Protein AF-A0A2G2MZG2-F1 (afdb_monomer)

pLDDT: mean 78.85, std 20.63, range [36.5, 98.31]

Secondary structure (DSSP, 8-state):
--HHHHHHHHHHHTT--HHHHHHHHHHH-GGGTT--HHHHHHHHTTSS---HHHHHHHHHHHHHHHSS-TTTTTSS-STTHHHHS-HHHHHHHHHHHSS--

Nearest PDB structures (foldseek):
  2awi-assembly1_F  TM=5.267E-01  e=5.555E-01  Enterococcus faecalis

Mean predicted aligned error: 10.85 Å

Foldseek 3Di:
DDLLCLLVVLCVVVVHDLQRVLVVLVVQDVVSPVPDSVNNVCCNVVVDHDPPVSSVSSQVVSCVVVVDSPPVVVVPPVVCPPVVQDPVNVCVNVVVVPPPD

Sequence (101 aa):
MKFNDYMKLCREVLNLTQESLVAELFACNDLFNGLDTNTYSRWERGTTKPPLSKQVEILAYFFEKLNTFFPFLEMHNIEGIEEKLSPAGMKKLLGNIRNWS

Structure (mmCIF, N/CA/C/O backbone):
data_AF-A0A2G2MZG2-F1
#
_entry.id   AF-A0A2G2MZG2-F1
#
loop_
_atom_site.group_PDB
_atom_site.id
_atom_site.type_symbol
_atom_site.label_atom_id
_atom_site.label_alt_id
_atom_site.label_comp_id
_atom_site.label_asym_id
_atom_site.label_entity_id
_atom_site.label_seq_id
_atom_site.pdbx_PDB_ins_code
_atom_site.Cartn_x
_atom_site.Cartn_y
_atom_site.Cartn_z
_atom_site.occupancy
_atom_site.B_iso_or_equiv
_atom_site.auth_seq_id
_atom_site.auth_comp_id
_atom_site.auth_asym_id
_atom_site.auth_atom_id
_atom_site.pdbx_PDB_model_num
ATOM 1 N N . MET A 1 1 ? 4.574 12.129 -8.876 1.00 66.00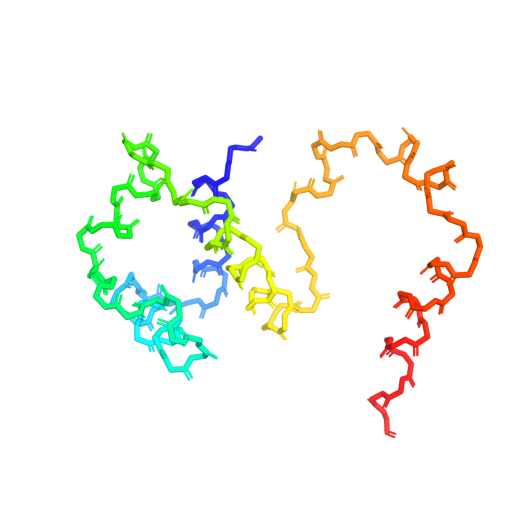 1 MET A N 1
ATOM 2 C CA . MET A 1 1 ? 4.639 11.254 -7.690 1.00 66.00 1 MET A CA 1
ATOM 3 C C . MET A 1 1 ? 4.842 9.783 -8.068 1.00 66.00 1 MET A C 1
ATOM 5 O O . MET A 1 1 ? 4.043 9.215 -8.792 1.00 66.00 1 MET A O 1
ATOM 9 N N . LYS A 1 2 ? 5.910 9.120 -7.621 1.00 83.50 2 LYS A N 1
ATOM 10 C CA . LYS A 1 2 ? 6.100 7.689 -7.933 1.00 83.50 2 LYS A CA 1
ATOM 11 C C . LYS A 1 2 ? 5.249 6.808 -6.999 1.00 83.50 2 LYS A C 1
ATOM 13 O O . LYS A 1 2 ? 4.831 7.256 -5.937 1.00 83.50 2 LYS A O 1
ATOM 18 N N . PHE A 1 3 ? 5.015 5.539 -7.359 1.00 86.75 3 PHE A N 1
ATOM 19 C CA . PHE A 1 3 ? 4.212 4.606 -6.539 1.00 86.75 3 PHE A CA 1
ATOM 20 C C . PHE A 1 3 ? 4.752 4.443 -5.106 1.00 86.75 3 PHE A C 1
ATOM 22 O O . PHE A 1 3 ? 3.983 4.300 -4.164 1.00 86.75 3 PHE A O 1
ATOM 29 N N . ASN A 1 4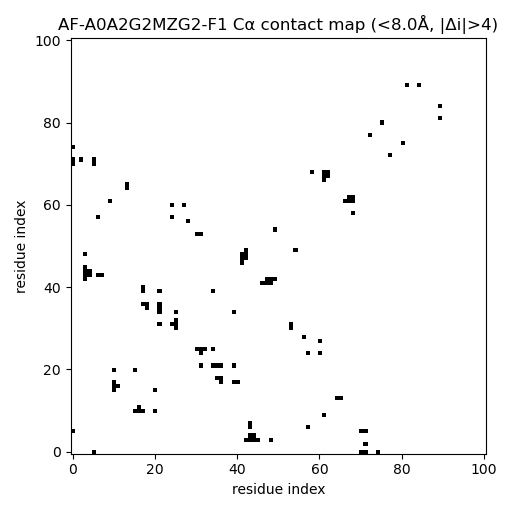 ? 6.073 4.510 -4.927 1.00 91.94 4 ASN A N 1
ATOM 30 C CA . ASN A 1 4 ? 6.698 4.454 -3.608 1.00 91.94 4 ASN A CA 1
ATOM 31 C C . ASN A 1 4 ? 6.328 5.660 -2.724 1.00 91.94 4 ASN A C 1
ATOM 33 O O . ASN A 1 4 ? 6.105 5.494 -1.528 1.00 91.94 4 ASN A O 1
ATOM 37 N N . ASP A 1 5 ? 6.223 6.851 -3.321 1.00 87.69 5 ASP A N 1
ATOM 38 C CA . ASP A 1 5 ? 5.829 8.071 -2.615 1.00 87.69 5 ASP A CA 1
ATOM 39 C C . ASP A 1 5 ? 4.346 7.991 -2.217 1.00 87.69 5 ASP A C 1
ATOM 41 O O . ASP A 1 5 ? 3.991 8.374 -1.108 1.00 87.69 5 ASP A O 1
ATOM 45 N N . TYR A 1 6 ? 3.502 7.427 -3.094 1.00 88.88 6 TYR A N 1
ATOM 46 C CA . TYR A 1 6 ? 2.088 7.156 -2.812 1.00 88.88 6 TYR A CA 1
ATOM 47 C C . TYR A 1 6 ? 1.915 6.245 -1.594 1.00 88.88 6 TYR A C 1
ATOM 49 O O . TYR A 1 6 ? 1.210 6.605 -0.658 1.00 88.88 6 TYR A O 1
ATOM 57 N N . MET A 1 7 ? 2.599 5.096 -1.578 1.00 92.69 7 MET A N 1
ATOM 58 C CA . MET A 1 7 ? 2.522 4.154 -0.458 1.00 92.69 7 MET A CA 1
ATOM 59 C C . MET A 1 7 ? 2.898 4.820 0.866 1.00 92.69 7 MET A C 1
ATOM 61 O O . MET A 1 7 ? 2.183 4.681 1.856 1.00 92.69 7 MET A O 1
ATOM 65 N N . LYS A 1 8 ? 3.999 5.582 0.856 1.00 93.44 8 LYS A N 1
ATOM 66 C CA . LYS A 1 8 ? 4.483 6.302 2.031 1.00 93.44 8 LYS A CA 1
ATOM 67 C C . LYS A 1 8 ? 3.471 7.340 2.511 1.00 93.44 8 LYS A C 1
ATOM 69 O O . LYS A 1 8 ? 3.164 7.374 3.699 1.00 93.44 8 LYS A O 1
ATOM 74 N N . LEU A 1 9 ? 2.935 8.143 1.594 1.00 91.25 9 LEU A N 1
ATOM 75 C CA . LEU A 1 9 ? 1.956 9.179 1.908 1.00 91.25 9 LEU A CA 1
ATOM 76 C C . LEU A 1 9 ? 0.681 8.574 2.496 1.00 91.25 9 LEU A C 1
ATOM 78 O O . LEU A 1 9 ? 0.248 9.003 3.559 1.00 91.25 9 LEU A O 1
ATOM 82 N N . CYS A 1 10 ? 0.102 7.552 1.862 1.00 91.19 10 CYS A N 1
ATOM 83 C CA . CYS A 1 10 ? -1.105 6.905 2.374 1.00 91.19 10 CYS A CA 1
ATOM 84 C C . CYS A 1 10 ? -0.877 6.259 3.743 1.00 91.19 10 CYS A C 1
ATOM 86 O O . CYS A 1 10 ? -1.710 6.411 4.635 1.00 91.19 10 CYS A O 1
ATOM 88 N N . ARG A 1 11 ? 0.270 5.598 3.943 1.00 94.94 11 ARG A N 1
ATOM 89 C CA . ARG A 1 11 ? 0.647 5.035 5.245 1.00 94.94 11 ARG A CA 1
ATOM 90 C C . ARG A 1 11 ? 0.729 6.117 6.328 1.00 94.94 11 ARG A C 1
ATOM 92 O O . ARG A 1 11 ? 0.213 5.920 7.424 1.00 94.94 11 ARG A O 1
ATOM 99 N N . GLU A 1 12 ? 1.372 7.244 6.029 1.00 94.00 12 GLU A N 1
ATOM 100 C CA . GLU A 1 12 ? 1.529 8.364 6.967 1.00 94.00 12 GLU A CA 1
ATOM 101 C C . GLU A 1 12 ? 0.194 9.052 7.272 1.00 94.00 12 GLU A C 1
ATOM 103 O O . GLU A 1 12 ? -0.078 9.342 8.432 1.00 94.00 12 GLU A O 1
ATOM 108 N N . VAL A 1 13 ? -0.680 9.222 6.275 1.00 91.81 13 VAL A N 1
ATOM 109 C CA . VAL A 1 13 ? -2.049 9.739 6.467 1.00 91.81 13 VAL A CA 1
ATOM 110 C C . VAL A 1 13 ? -2.871 8.826 7.381 1.00 91.81 13 VAL A C 1
ATOM 112 O O . VAL A 1 13 ? -3.623 9.313 8.223 1.00 91.81 13 VAL A O 1
ATOM 115 N N . LEU A 1 14 ? -2.701 7.508 7.260 1.00 91.81 14 LEU A N 1
ATOM 116 C CA . LEU A 1 14 ? -3.338 6.524 8.139 1.00 91.81 14 LEU A CA 1
ATOM 117 C C . LEU A 1 14 ? -2.650 6.387 9.510 1.00 91.81 14 LEU A C 1
ATOM 119 O O . LEU A 1 14 ? -3.105 5.601 10.334 1.00 91.81 14 LEU A O 1
ATOM 123 N N . ASN A 1 15 ? -1.578 7.143 9.779 1.00 96.00 15 ASN A N 1
ATOM 124 C CA . ASN A 1 15 ? -0.760 7.050 10.994 1.00 96.00 15 ASN A CA 1
ATOM 125 C C . ASN A 1 15 ? -0.222 5.633 11.273 1.00 96.00 15 ASN A C 1
ATOM 127 O O . ASN A 1 15 ? -0.074 5.223 12.425 1.00 96.00 15 ASN A O 1
ATOM 131 N N . LEU A 1 16 ? 0.091 4.879 10.218 1.00 97.00 16 LEU A N 1
ATOM 132 C CA . LEU A 1 16 ? 0.619 3.522 10.333 1.00 97.00 16 LEU A CA 1
ATOM 133 C C . LEU A 1 16 ? 2.151 3.520 10.325 1.00 97.00 16 LEU A C 1
ATOM 135 O O . LEU A 1 16 ? 2.802 4.243 9.560 1.00 97.00 16 LEU A O 1
ATOM 139 N N . THR A 1 17 ? 2.755 2.646 11.131 1.00 98.25 17 THR A N 1
ATOM 140 C CA . THR A 1 17 ? 4.163 2.280 10.927 1.00 98.25 17 THR A CA 1
ATOM 141 C C . THR A 1 17 ? 4.284 1.345 9.724 1.00 98.25 17 THR A C 1
ATOM 143 O O . THR A 1 17 ? 3.289 0.817 9.218 1.00 98.25 17 THR A O 1
ATOM 146 N N . GLN A 1 18 ? 5.509 1.145 9.231 1.00 98.31 18 GLN A N 1
ATOM 147 C CA . GLN A 1 18 ? 5.744 0.181 8.154 1.00 98.31 18 GLN A CA 1
ATOM 148 C C . GLN A 1 18 ? 5.361 -1.238 8.602 1.00 98.31 18 GLN A C 1
ATOM 150 O O . GLN A 1 18 ? 4.752 -1.966 7.824 1.00 98.31 18 GLN A O 1
ATOM 155 N N . GLU A 1 19 ? 5.654 -1.614 9.855 1.00 98.06 19 GLU A N 1
ATOM 156 C CA . GLU A 1 19 ? 5.257 -2.912 10.413 1.00 98.06 19 GLU A CA 1
ATOM 157 C C . GLU A 1 19 ? 3.734 -3.069 10.475 1.00 98.06 19 GLU A C 1
ATOM 159 O O . GLU A 1 19 ? 3.214 -4.091 10.026 1.00 98.06 19 GLU A O 1
ATOM 164 N N . SER A 1 20 ? 3.015 -2.064 10.991 1.00 97.81 20 SER A N 1
ATOM 165 C CA . SER A 1 20 ? 1.555 -2.132 11.121 1.00 97.81 20 SER A CA 1
ATOM 166 C C . SER A 1 20 ? 0.876 -2.282 9.765 1.00 97.81 20 SER A C 1
ATOM 168 O O . SER A 1 20 ? -0.006 -3.120 9.611 1.00 97.81 20 SER A O 1
ATOM 170 N N . LEU A 1 21 ? 1.329 -1.534 8.754 1.00 97.75 21 LEU A N 1
ATOM 171 C CA . LEU A 1 21 ? 0.773 -1.662 7.411 1.00 97.75 21 LEU A CA 1
ATOM 172 C C . LEU A 1 21 ? 1.056 -3.037 6.794 1.00 97.75 21 LEU A C 1
ATOM 174 O O . LEU A 1 21 ? 0.177 -3.608 6.160 1.00 97.75 21 LEU A O 1
ATOM 178 N N . VAL A 1 22 ? 2.251 -3.602 6.985 1.00 97.75 22 VAL A N 1
ATOM 179 C CA . VAL A 1 22 ? 2.540 -4.966 6.510 1.00 97.75 22 VAL A CA 1
ATOM 180 C C . VAL A 1 22 ? 1.618 -5.988 7.174 1.00 97.75 22 VAL A C 1
ATOM 182 O O . VAL A 1 22 ? 1.094 -6.859 6.480 1.00 97.75 22 VAL A O 1
ATOM 185 N N . ALA A 1 23 ? 1.369 -5.860 8.479 1.00 97.25 23 ALA A N 1
ATOM 186 C CA . ALA A 1 23 ? 0.435 -6.726 9.194 1.00 97.25 23 ALA A CA 1
ATOM 187 C C . ALA A 1 23 ? -1.006 -6.585 8.670 1.00 97.25 23 ALA A C 1
ATOM 189 O O . ALA A 1 23 ? -1.690 -7.589 8.482 1.00 97.25 23 ALA A O 1
ATOM 190 N N . GLU A 1 24 ? -1.456 -5.362 8.377 1.00 97.06 24 GLU A N 1
ATOM 191 C CA . GLU A 1 24 ? -2.780 -5.126 7.791 1.00 97.06 24 GLU A CA 1
ATOM 192 C C . GLU A 1 24 ? -2.907 -5.682 6.369 1.00 97.06 24 GLU A C 1
ATOM 194 O O . GLU A 1 24 ? -3.904 -6.329 6.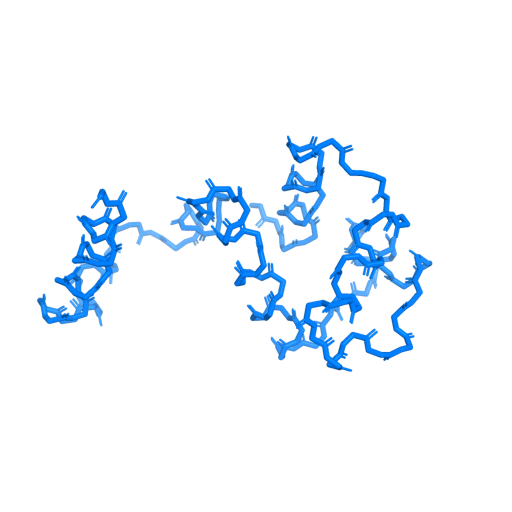054 1.00 97.06 24 GLU A O 1
ATOM 199 N N . LEU A 1 25 ? -1.892 -5.490 5.520 1.00 96.38 25 LEU A N 1
ATOM 200 C CA . LEU A 1 25 ? -1.870 -6.055 4.169 1.00 96.38 25 LEU A CA 1
ATOM 201 C C . LEU A 1 25 ? -1.899 -7.587 4.215 1.00 96.38 25 LEU A C 1
ATOM 203 O O . LEU A 1 25 ? -2.662 -8.203 3.474 1.00 96.38 25 LEU A O 1
ATOM 207 N N . PHE A 1 26 ? -1.129 -8.198 5.119 1.00 95.62 26 PHE A N 1
ATOM 208 C CA . PHE A 1 26 ? -1.149 -9.644 5.346 1.00 95.62 26 PHE A CA 1
ATOM 209 C C . PHE A 1 26 ? -2.536 -10.147 5.769 1.00 95.62 26 PHE A C 1
ATOM 211 O O . PHE A 1 26 ? -2.993 -11.165 5.262 1.00 95.62 26 PHE A O 1
ATOM 218 N N . ALA A 1 27 ? -3.225 -9.424 6.655 1.00 94.12 27 ALA A N 1
ATOM 219 C CA . ALA A 1 27 ? -4.575 -9.779 7.090 1.00 94.12 27 ALA A CA 1
ATOM 220 C C . ALA A 1 27 ? -5.645 -9.566 6.002 1.00 94.12 27 ALA A C 1
ATOM 222 O O . ALA A 1 27 ? -6.699 -10.196 6.048 1.00 94.12 27 ALA A O 1
ATOM 223 N N . CYS A 1 28 ? -5.393 -8.671 5.045 1.00 92.12 28 CYS A N 1
ATOM 224 C CA . CYS A 1 28 ? -6.331 -8.321 3.982 1.00 92.12 28 CYS A CA 1
ATOM 225 C C . CYS A 1 28 ? -6.287 -9.307 2.803 1.00 92.12 28 CYS A C 1
ATOM 227 O O . CYS A 1 28 ? -7.336 -9.654 2.261 1.00 92.12 28 CYS A O 1
ATOM 229 N N . ASN A 1 29 ? -5.095 -9.760 2.390 1.00 91.69 29 ASN A N 1
ATOM 230 C CA . ASN A 1 29 ? -4.948 -10.618 1.214 1.00 91.69 29 ASN A CA 1
ATOM 231 C C . ASN A 1 29 ? -3.716 -11.542 1.304 1.00 91.69 29 ASN A C 1
ATOM 233 O O . ASN A 1 29 ? -2.585 -11.080 1.481 1.00 91.69 29 ASN A O 1
ATOM 237 N N . ASP A 1 30 ? -3.917 -12.841 1.056 1.00 94.38 30 ASP A N 1
ATOM 238 C CA . ASP A 1 30 ? -2.867 -13.875 1.039 1.00 94.38 30 ASP A CA 1
ATOM 239 C C . ASP A 1 30 ? -1.728 -13.589 0.045 1.00 94.38 30 ASP A C 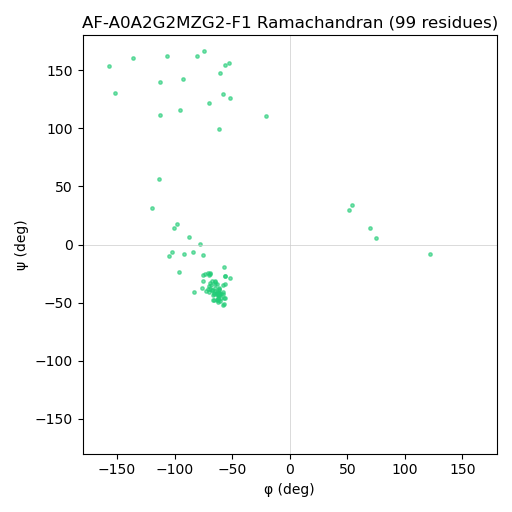1
ATOM 241 O O . ASP A 1 30 ? -0.623 -14.120 0.183 1.00 94.38 30 ASP A O 1
ATOM 245 N N . LEU A 1 31 ? -1.942 -12.717 -0.946 1.00 94.19 31 LEU A N 1
ATOM 246 C CA . LEU A 1 31 ? -0.884 -12.244 -1.841 1.00 94.19 31 LEU A CA 1
ATOM 247 C C . LEU A 1 31 ? 0.286 -11.610 -1.080 1.00 94.19 31 LEU A C 1
ATOM 249 O O . LEU A 1 31 ? 1.417 -11.641 -1.574 1.00 94.19 31 LEU A O 1
ATOM 253 N N . PHE A 1 32 ? 0.044 -11.054 0.106 1.00 96.25 32 PHE A N 1
ATOM 254 C CA . PHE A 1 32 ? 1.071 -10.477 0.970 1.00 96.25 32 PHE A CA 1
ATOM 255 C C . PHE A 1 32 ? 1.717 -11.491 1.915 1.00 96.25 32 PHE A C 1
ATOM 257 O O . PHE A 1 32 ? 2.560 -11.106 2.723 1.00 96.25 32 PHE A O 1
ATOM 264 N N . ASN A 1 33 ? 1.412 -12.785 1.785 1.00 94.06 33 ASN A N 1
ATOM 265 C CA . ASN A 1 33 ? 2.116 -13.816 2.529 1.00 94.06 33 ASN A CA 1
ATOM 266 C C . ASN A 1 33 ? 3.628 -13.766 2.233 1.00 94.06 33 ASN A C 1
ATOM 268 O O . ASN A 1 33 ? 4.060 -13.680 1.079 1.00 94.06 33 ASN A O 1
ATOM 272 N N . GLY A 1 34 ? 4.432 -13.751 3.296 1.00 92.25 34 GLY A N 1
ATOM 273 C CA . GLY A 1 34 ? 5.883 -13.571 3.223 1.00 92.25 34 GLY A CA 1
ATOM 274 C C . GLY A 1 34 ? 6.355 -12.141 2.929 1.00 92.25 34 GLY A C 1
ATOM 275 O O . GLY A 1 34 ? 7.554 -11.941 2.740 1.00 92.25 34 GLY A O 1
ATOM 276 N N . LEU A 1 35 ? 5.466 -11.139 2.877 1.00 96.19 35 LEU A N 1
ATOM 277 C CA . LEU A 1 35 ? 5.886 -9.737 2.895 1.00 96.19 35 LEU A CA 1
ATOM 278 C C . LEU A 1 35 ? 6.422 -9.393 4.287 1.00 96.19 35 LEU A C 1
ATOM 280 O O . LEU A 1 35 ? 5.700 -9.491 5.273 1.00 96.19 35 LEU A O 1
ATOM 284 N N . ASP A 1 36 ? 7.671 -8.943 4.352 1.00 96.50 36 ASP A N 1
ATOM 285 C CA . ASP A 1 36 ? 8.262 -8.394 5.569 1.00 96.50 36 ASP A CA 1
ATOM 286 C C . ASP A 1 36 ? 8.411 -6.866 5.496 1.00 96.50 36 ASP A C 1
ATOM 288 O O . ASP A 1 36 ? 8.397 -6.242 4.425 1.00 96.50 36 ASP A O 1
ATOM 292 N N . THR A 1 37 ? 8.588 -6.252 6.666 1.00 97.62 37 THR A N 1
ATOM 293 C CA . THR A 1 37 ? 8.774 -4.804 6.801 1.00 97.62 37 THR A CA 1
ATOM 294 C C . THR A 1 37 ? 9.981 -4.304 6.013 1.00 97.62 37 THR A C 1
ATOM 296 O O . THR A 1 37 ? 9.928 -3.220 5.442 1.00 97.62 37 THR A O 1
ATOM 299 N N . ASN A 1 38 ? 11.060 -5.086 5.904 1.00 97.81 38 ASN A N 1
ATOM 300 C CA . ASN A 1 38 ? 12.260 -4.679 5.167 1.00 97.81 38 ASN A CA 1
ATOM 301 C C . ASN A 1 38 ? 11.994 -4.539 3.663 1.00 97.81 38 ASN A C 1
ATOM 303 O O . ASN A 1 38 ? 12.459 -3.588 3.028 1.00 97.81 38 ASN A O 1
ATOM 307 N N . THR A 1 39 ? 11.240 -5.473 3.095 1.00 97.56 39 THR A N 1
ATOM 308 C CA . THR A 1 39 ? 10.818 -5.494 1.697 1.00 97.56 39 THR A CA 1
ATOM 309 C C . THR A 1 39 ? 9.885 -4.328 1.419 1.00 97.56 39 THR A C 1
ATOM 311 O O . THR A 1 39 ? 10.136 -3.555 0.494 1.00 97.56 39 THR A O 1
ATOM 314 N N . TYR A 1 40 ? 8.884 -4.125 2.276 1.00 97.75 40 TYR A N 1
ATOM 315 C CA . TYR A 1 40 ? 8.004 -2.963 2.198 1.00 97.75 40 TYR A CA 1
ATOM 316 C C . TYR A 1 40 ? 8.788 -1.637 2.302 1.00 97.75 40 TYR A C 1
ATOM 318 O O . TYR A 1 40 ? 8.602 -0.720 1.506 1.00 97.75 40 TYR A O 1
ATOM 326 N N . SER A 1 41 ? 9.765 -1.557 3.206 1.00 98.00 41 SER A N 1
ATOM 327 C CA . SER A 1 41 ? 10.634 -0.389 3.378 1.00 98.00 41 SER A CA 1
ATOM 328 C C . SER A 1 41 ? 11.466 -0.085 2.122 1.00 98.00 41 SER A C 1
ATOM 330 O O . SER A 1 41 ? 11.655 1.075 1.747 1.00 98.00 41 SER A O 1
ATOM 332 N N . ARG A 1 42 ? 11.944 -1.123 1.417 1.00 98.00 42 ARG A N 1
ATOM 333 C CA . ARG A 1 42 ? 12.604 -0.974 0.106 1.00 98.00 42 ARG A CA 1
ATOM 334 C C . ARG A 1 42 ? 11.633 -0.500 -0.974 1.00 98.00 42 ARG A C 1
ATOM 336 O O . ARG A 1 42 ? 12.082 0.201 -1.881 1.00 98.00 42 ARG A O 1
ATOM 343 N N . TRP A 1 43 ? 10.353 -0.869 -0.891 1.00 97.12 43 TRP A N 1
ATOM 344 C CA . TRP A 1 43 ? 9.316 -0.352 -1.784 1.00 97.12 43 TRP A CA 1
ATOM 345 C C . TRP A 1 43 ? 9.084 1.135 -1.560 1.00 97.12 43 TRP A C 1
ATOM 347 O O . TRP A 1 43 ? 9.161 1.871 -2.533 1.00 97.12 43 TRP A O 1
ATOM 357 N N . GLU A 1 44 ? 8.924 1.604 -0.318 1.00 95.81 44 GLU A N 1
ATOM 358 C CA . GLU A 1 44 ? 8.749 3.041 -0.025 1.00 95.81 44 GLU A CA 1
ATOM 359 C C . GLU A 1 44 ? 9.964 3.895 -0.411 1.00 95.81 44 GLU A C 1
ATOM 361 O O . GLU A 1 44 ? 9.815 5.027 -0.876 1.00 95.81 44 GLU A O 1
ATOM 366 N N . ARG A 1 45 ? 11.181 3.353 -0.284 1.00 95.81 45 ARG A N 1
ATOM 367 C CA . ARG A 1 45 ? 12.400 4.021 -0.777 1.00 95.81 45 ARG A CA 1
ATOM 368 C C . ARG A 1 45 ? 12.563 3.966 -2.299 1.00 95.81 45 ARG A C 1
ATOM 370 O O . ARG A 1 45 ? 13.488 4.578 -2.826 1.00 95.81 45 ARG A O 1
ATOM 377 N N . GLY A 1 46 ? 11.732 3.198 -3.004 1.00 94.00 46 GLY A N 1
ATOM 378 C CA . GLY A 1 46 ? 11.840 2.996 -4.449 1.00 94.00 46 GLY A CA 1
ATOM 379 C C . GLY A 1 46 ? 13.051 2.162 -4.885 1.00 94.00 46 GLY A C 1
ATOM 380 O O . GLY A 1 46 ? 13.385 2.155 -6.066 1.00 94.00 46 GLY A O 1
ATOM 381 N N . THR A 1 47 ? 13.718 1.455 -3.963 1.00 96.31 47 THR A N 1
ATOM 382 C CA . THR A 1 47 ? 14.867 0.581 -4.273 1.00 96.31 47 THR A CA 1
ATOM 383 C C . THR A 1 47 ? 14.434 -0.664 -5.045 1.00 96.31 47 THR A C 1
ATOM 385 O O . THR A 1 47 ? 15.147 -1.151 -5.914 1.00 96.31 47 THR A O 1
ATOM 388 N N . THR A 1 48 ? 13.255 -1.188 -4.720 1.00 94.88 48 THR A N 1
ATOM 389 C CA . THR A 1 48 ? 12.600 -2.279 -5.453 1.00 94.88 48 THR A CA 1
ATOM 390 C C . THR A 1 48 ? 11.126 -1.932 -5.610 1.00 94.88 48 THR A C 1
ATOM 392 O O . THR A 1 48 ? 10.621 -1.083 -4.879 1.00 94.88 48 THR A O 1
ATOM 395 N N . LYS A 1 49 ? 10.428 -2.561 -6.558 1.00 89.19 49 LYS A N 1
ATOM 396 C CA . LYS A 1 49 ? 9.003 -2.306 -6.797 1.00 89.19 49 LYS A CA 1
ATOM 397 C C . LYS A 1 49 ? 8.179 -3.544 -6.434 1.00 89.19 49 LYS A C 1
ATOM 399 O O . LYS A 1 49 ? 8.609 -4.649 -6.773 1.00 89.19 49 LYS A O 1
ATOM 404 N N . PRO A 1 50 ? 6.998 -3.396 -5.808 1.00 93.00 50 PRO A N 1
ATOM 405 C CA . PRO A 1 50 ? 6.078 -4.516 -5.676 1.00 93.00 50 PRO A CA 1
ATOM 406 C C . PRO A 1 50 ? 5.660 -5.036 -7.061 1.00 93.00 50 PRO A C 1
ATOM 408 O O . PRO A 1 50 ? 5.531 -4.243 -7.999 1.00 93.00 50 PRO A O 1
ATOM 411 N N . PRO A 1 51 ? 5.401 -6.344 -7.219 1.00 92.50 51 PRO A N 1
ATOM 412 C CA . PRO A 1 51 ? 4.753 -6.888 -8.411 1.00 92.50 51 PRO A CA 1
ATOM 413 C C . PRO A 1 51 ? 3.433 -6.175 -8.726 1.00 92.50 51 PRO A C 1
ATOM 415 O O . PRO A 1 51 ? 2.798 -5.614 -7.834 1.00 92.50 51 PRO A O 1
ATOM 418 N N . LEU A 1 52 ? 2.997 -6.211 -9.989 1.00 85.69 52 LEU A N 1
ATOM 419 C CA . LEU A 1 52 ? 1.777 -5.516 -10.418 1.00 85.69 52 LEU A CA 1
ATOM 420 C C . LEU A 1 52 ? 0.533 -5.975 -9.640 1.00 85.69 52 LEU A C 1
ATOM 422 O O . LEU A 1 52 ? -0.252 -5.132 -9.226 1.00 85.69 52 LEU A O 1
ATOM 426 N N . SER A 1 53 ? 0.393 -7.275 -9.369 1.00 88.06 53 SER A N 1
ATOM 427 C CA . SER A 1 53 ? -0.704 -7.810 -8.548 1.00 88.06 53 SER A CA 1
ATOM 428 C C . SER A 1 53 ? -0.740 -7.182 -7.152 1.00 88.06 53 SER A C 1
ATOM 430 O O . SER A 1 53 ? -1.779 -6.699 -6.723 1.00 88.06 53 SER A O 1
ATOM 432 N N . LYS A 1 54 ? 0.413 -7.079 -6.481 1.00 93.50 54 LYS A N 1
ATOM 433 C CA . LYS A 1 54 ? 0.520 -6.414 -5.173 1.00 93.50 54 LYS A CA 1
ATOM 434 C C . LYS A 1 54 ? 0.229 -4.916 -5.246 1.00 93.50 54 LYS A C 1
ATOM 436 O O . LYS A 1 54 ? -0.336 -4.376 -4.307 1.00 93.50 54 LYS A O 1
ATOM 441 N N . GLN A 1 55 ? 0.591 -4.238 -6.338 1.00 92.19 55 GLN A N 1
ATOM 442 C CA . GLN A 1 55 ? 0.250 -2.820 -6.518 1.00 92.19 55 GLN A CA 1
ATOM 443 C C . GLN A 1 55 ? -1.267 -2.610 -6.563 1.00 92.19 55 GLN A C 1
ATOM 445 O O . GLN A 1 55 ? -1.757 -1.685 -5.924 1.00 92.19 55 GLN A O 1
ATOM 450 N N . VAL A 1 56 ? -1.995 -3.469 -7.284 1.00 87.81 56 VAL A N 1
ATOM 451 C CA . VAL A 1 56 ? -3.462 -3.404 -7.381 1.00 87.81 56 VAL A CA 1
ATOM 452 C C . VAL A 1 56 ? -4.109 -3.601 -6.011 1.00 87.81 56 VAL A C 1
ATOM 454 O O . VAL A 1 56 ? -4.953 -2.802 -5.623 1.00 87.81 56 VAL A O 1
ATOM 457 N N . GLU A 1 57 ? -3.661 -4.596 -5.248 1.00 92.19 57 GLU A N 1
ATOM 458 C CA . GLU A 1 57 ? -4.199 -4.854 -3.907 1.00 92.19 57 GLU A CA 1
ATOM 459 C C . GLU A 1 57 ? -3.857 -3.745 -2.902 1.00 92.19 57 GLU A C 1
ATOM 461 O O . GLU A 1 57 ? -4.706 -3.347 -2.114 1.00 92.19 57 GLU A O 1
ATOM 466 N N . ILE A 1 58 ? -2.645 -3.178 -2.955 1.00 93.19 58 ILE A N 1
ATOM 467 C CA . ILE A 1 58 ? -2.273 -2.023 -2.119 1.00 93.19 58 ILE A CA 1
ATOM 468 C C . ILE A 1 58 ? -3.169 -0.815 -2.440 1.00 93.19 58 ILE A C 1
ATOM 470 O O . ILE A 1 58 ? -3.616 -0.123 -1.527 1.00 93.19 58 ILE A O 1
ATOM 474 N N . LEU A 1 59 ? -3.445 -0.562 -3.726 1.00 90.38 59 LEU A N 1
ATOM 475 C CA . LEU A 1 59 ? -4.362 0.503 -4.146 1.00 90.38 59 LEU A CA 1
ATOM 476 C C . LEU A 1 59 ? -5.781 0.252 -3.627 1.00 90.38 59 LEU A C 1
ATOM 478 O O . LEU A 1 59 ? -6.418 1.185 -3.146 1.00 90.38 59 LEU A O 1
ATOM 482 N N . ALA A 1 60 ? -6.265 -0.990 -3.711 1.00 88.88 60 ALA A N 1
ATOM 483 C CA . ALA A 1 60 ? -7.578 -1.372 -3.203 1.00 88.88 60 ALA A CA 1
ATOM 484 C C . ALA A 1 60 ? -7.674 -1.178 -1.682 1.00 88.88 60 ALA A C 1
ATOM 486 O O . ALA A 1 60 ? -8.611 -0.534 -1.215 1.00 88.88 60 ALA A O 1
ATOM 487 N N . TYR A 1 61 ? -6.668 -1.636 -0.931 1.00 93.50 61 TYR A N 1
ATOM 488 C CA .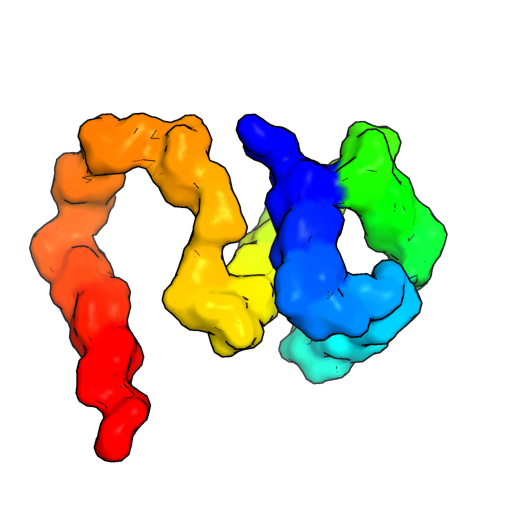 TYR A 1 61 ? -6.583 -1.453 0.518 1.00 93.50 61 TYR A CA 1
ATOM 489 C C . TYR A 1 61 ? -6.634 0.033 0.906 1.00 93.50 61 TYR A C 1
ATOM 491 O O . TYR A 1 61 ? -7.455 0.441 1.726 1.00 93.50 61 TYR A O 1
ATOM 499 N N . PHE A 1 62 ? -5.797 0.879 0.299 1.00 91.12 62 PHE A N 1
ATOM 500 C CA . PHE A 1 62 ? -5.792 2.302 0.642 1.00 91.12 62 PHE A CA 1
ATOM 501 C C . PHE A 1 62 ? -7.071 3.012 0.209 1.00 91.12 62 PHE A C 1
ATOM 503 O O . PHE A 1 62 ? -7.535 3.896 0.926 1.00 91.12 62 PHE A O 1
ATOM 510 N N . PHE A 1 63 ? -7.662 2.620 -0.919 1.00 87.38 63 PHE A N 1
ATOM 511 C CA . PHE A 1 63 ? -8.963 3.135 -1.329 1.00 87.38 63 PHE A CA 1
ATOM 512 C C . PHE A 1 63 ? -10.051 2.794 -0.315 1.00 87.38 63 PHE A C 1
ATOM 514 O O . PHE A 1 63 ? -10.832 3.668 0.039 1.00 87.38 63 PHE A O 1
ATOM 521 N N . GLU A 1 64 ? -10.072 1.567 0.201 1.00 89.12 64 GLU A N 1
ATOM 522 C CA . GLU A 1 64 ? -11.015 1.164 1.244 1.00 89.12 64 GLU A CA 1
ATOM 523 C C . GLU A 1 64 ? -10.833 1.993 2.526 1.00 89.12 64 GLU A C 1
ATOM 525 O O . GLU A 1 64 ? -11.810 2.443 3.119 1.00 89.12 64 GLU A O 1
ATOM 530 N N . LYS A 1 65 ? -9.584 2.254 2.935 1.00 89.62 65 LYS A N 1
ATOM 531 C CA . LYS A 1 65 ? -9.285 2.999 4.171 1.00 89.62 65 LYS A CA 1
ATOM 532 C C . LYS A 1 65 ? -9.501 4.506 4.061 1.00 89.62 65 LYS A C 1
ATOM 534 O O . LYS A 1 65 ? -9.903 5.136 5.035 1.00 89.62 65 LYS A O 1
ATOM 539 N N . LEU A 1 66 ? -9.185 5.093 2.910 1.00 86.06 66 LEU A N 1
ATOM 540 C CA . LEU A 1 66 ? -9.174 6.545 2.712 1.00 86.06 66 LEU A CA 1
ATOM 541 C C . LEU A 1 66 ? -10.377 7.046 1.908 1.00 86.06 66 LEU A C 1
ATOM 543 O O . LEU A 1 66 ? -10.578 8.254 1.807 1.00 86.06 66 LEU A O 1
ATOM 547 N N . ASN A 1 67 ? -11.158 6.139 1.313 1.00 83.00 67 ASN A N 1
ATOM 548 C CA . ASN A 1 67 ? -12.236 6.438 0.369 1.00 83.00 67 ASN A CA 1
ATOM 549 C C . ASN A 1 67 ? -11.788 7.357 -0.788 1.00 83.00 67 ASN A C 1
ATOM 551 O O . ASN A 1 67 ? -12.552 8.168 -1.313 1.00 83.00 67 ASN A O 1
ATOM 555 N N . THR A 1 68 ? -10.507 7.278 -1.162 1.00 73.00 68 THR A N 1
ATOM 556 C CA . THR A 1 68 ? -9.899 8.063 -2.239 1.00 73.00 68 THR A CA 1
ATOM 557 C C . THR A 1 68 ? -8.648 7.374 -2.776 1.00 73.00 68 THR A C 1
ATOM 559 O O . THR A 1 68 ? -7.976 6.627 -2.069 1.00 73.00 68 THR A O 1
ATOM 562 N N . PHE A 1 69 ? -8.315 7.650 -4.038 1.00 65.56 69 PHE A N 1
ATOM 563 C CA . PHE A 1 69 ? -7.101 7.165 -4.707 1.00 65.56 69 PHE A CA 1
ATOM 564 C C . PHE A 1 69 ? -5.981 8.228 -4.771 1.00 65.56 69 PHE A C 1
ATOM 566 O O . PHE A 1 69 ? -5.035 8.092 -5.553 1.00 65.56 69 PHE A O 1
ATOM 573 N N . PHE A 1 70 ? -6.095 9.318 -4.003 1.00 61.34 70 PHE A N 1
ATOM 574 C CA . PHE A 1 70 ? -5.154 10.449 -4.023 1.00 61.34 70 PHE A CA 1
ATOM 575 C C . PHE A 1 70 ? -3.702 9.962 -3.848 1.00 61.34 70 PHE A C 1
ATOM 577 O O . PHE A 1 70 ? -3.460 9.252 -2.872 1.00 61.34 70 PHE A O 1
ATOM 584 N N . PRO A 1 71 ? -2.713 10.283 -4.717 1.00 49.75 71 PRO A N 1
ATOM 585 C CA . PRO A 1 71 ? -2.646 11.137 -5.910 1.00 49.75 71 PRO A CA 1
ATOM 586 C C . PRO A 1 71 ? -2.254 10.366 -7.201 1.00 49.75 71 PRO A C 1
ATOM 588 O O . PRO A 1 71 ? -1.616 10.918 -8.100 1.00 49.75 71 PRO A O 1
ATOM 591 N N . PHE A 1 72 ? -2.615 9.081 -7.336 1.00 48.88 72 PHE A N 1
ATOM 592 C CA . PHE A 1 72 ? -2.381 8.347 -8.597 1.00 48.88 72 PHE A CA 1
ATOM 593 C C . PHE A 1 72 ? -3.302 8.848 -9.730 1.00 48.88 72 PHE A C 1
ATOM 595 O O . PHE A 1 72 ? -2.936 8.797 -10.903 1.00 48.88 72 PHE A O 1
ATOM 602 N N . LEU A 1 73 ? -4.465 9.407 -9.369 1.00 47.44 73 LEU A N 1
ATOM 603 C CA . LEU A 1 73 ? -5.392 10.069 -10.295 1.00 47.44 73 LEU A CA 1
ATOM 604 C C . LEU A 1 73 ? -4.862 11.400 -10.850 1.00 47.44 73 LEU A C 1
ATOM 606 O O . LEU A 1 73 ? -5.259 11.781 -11.940 1.00 47.44 73 LEU A O 1
ATOM 610 N N . GLU A 1 74 ? -3.945 12.085 -10.161 1.00 46.56 74 GLU A N 1
ATOM 611 C CA . GLU A 1 74 ? -3.358 13.341 -10.663 1.00 46.56 74 GLU A CA 1
ATOM 612 C C . GLU A 1 74 ? -2.179 13.113 -11.626 1.00 46.56 74 GLU A C 1
ATOM 614 O O . GLU A 1 74 ? -1.676 14.054 -12.233 1.00 46.56 74 GLU A O 1
ATOM 619 N N . MET A 1 75 ? -1.731 11.864 -11.807 1.00 43.44 75 MET A N 1
ATOM 620 C CA . MET A 1 75 ? -0.633 11.524 -12.725 1.00 43.44 75 MET A CA 1
ATOM 621 C C . MET A 1 75 ? -1.052 10.924 -14.060 1.00 43.44 75 MET A C 1
ATOM 623 O O . MET A 1 75 ? -0.217 10.774 -14.955 1.00 43.44 75 MET A O 1
ATOM 627 N N . HIS A 1 76 ? -2.336 10.646 -14.228 1.00 47.62 76 HIS A N 1
ATOM 628 C CA . HIS A 1 76 ? -2.933 10.535 -15.543 1.00 47.62 76 HIS A CA 1
ATOM 629 C C . HIS A 1 76 ? -3.889 11.704 -15.669 1.00 47.62 76 HIS A C 1
ATOM 631 O O . HIS A 1 76 ? -4.871 11.753 -14.944 1.00 47.62 76 HIS A O 1
ATOM 637 N N . ASN A 1 77 ? -3.532 12.643 -16.546 1.00 43.66 77 ASN A N 1
ATOM 638 C CA . ASN A 1 77 ? -4.359 13.743 -17.028 1.00 43.66 77 ASN A CA 1
ATOM 639 C C . ASN A 1 77 ? -5.855 13.426 -16.818 1.00 43.66 77 ASN A C 1
ATOM 641 O O . ASN A 1 77 ? -6.374 12.488 -17.427 1.00 43.66 77 ASN A O 1
ATOM 645 N N . ILE A 1 78 ? -6.525 14.138 -15.902 1.00 49.09 78 ILE A N 1
ATOM 646 C CA . ILE A 1 78 ? -7.972 13.965 -15.669 1.00 49.09 78 ILE A CA 1
ATOM 647 C C . ILE A 1 78 ? -8.730 14.192 -16.994 1.00 49.09 78 ILE A C 1
ATOM 649 O O . ILE A 1 78 ? -9.745 13.546 -17.257 1.00 49.09 78 ILE A O 1
ATOM 653 N N . GLU A 1 79 ? -8.152 14.994 -17.892 1.00 46.09 79 GLU A N 1
ATOM 654 C CA . GLU A 1 79 ? -8.445 14.987 -19.324 1.00 46.09 79 GLU A CA 1
ATOM 655 C C . GLU A 1 79 ? -8.104 13.625 -19.963 1.00 46.09 79 GLU A C 1
ATOM 657 O O . GLU A 1 79 ? -6.954 13.318 -20.291 1.00 46.09 79 GLU A O 1
ATOM 662 N N . GLY A 1 80 ? -9.138 12.802 -20.148 1.00 45.84 80 GL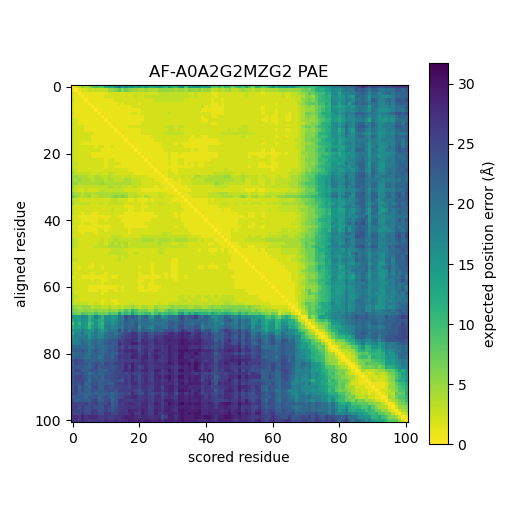Y A N 1
ATOM 663 C CA . GLY A 1 80 ? -9.071 11.525 -20.866 1.00 45.84 80 GLY A CA 1
ATOM 664 C C . GLY A 1 80 ? -9.494 10.306 -20.043 1.00 45.84 80 GLY A C 1
ATOM 665 O O . GLY A 1 80 ? -9.658 9.222 -20.603 1.00 45.84 80 GLY A O 1
ATOM 666 N N . ILE A 1 81 ? -9.717 10.452 -18.731 1.00 50.88 81 ILE A N 1
ATOM 667 C CA . ILE A 1 81 ? -10.372 9.404 -17.929 1.00 50.88 81 ILE A CA 1
ATOM 668 C C . ILE A 1 81 ? -11.862 9.323 -18.294 1.00 50.88 81 ILE A C 1
ATOM 670 O O . ILE A 1 81 ? -12.392 8.223 -18.442 1.00 50.88 81 ILE A O 1
ATOM 674 N N . GLU A 1 82 ? -12.506 10.468 -18.534 1.00 51.59 82 GLU A N 1
ATOM 675 C CA . GLU A 1 82 ? -13.898 10.550 -18.999 1.00 51.59 82 GLU A CA 1
ATOM 676 C C . GLU A 1 82 ? -14.100 9.950 -20.402 1.00 51.59 82 GLU A C 1
ATOM 678 O O . GLU A 1 82 ? -15.133 9.341 -20.660 1.00 51.59 82 GLU A O 1
ATOM 683 N N . GLU A 1 83 ? -13.103 10.038 -21.292 1.00 50.47 83 GLU A N 1
ATOM 684 C CA . GLU A 1 83 ? -13.158 9.398 -22.619 1.00 50.47 83 GLU A CA 1
ATOM 685 C C . GLU A 1 83 ? -12.947 7.876 -22.561 1.00 50.47 83 GLU A C 1
ATOM 687 O O . GLU A 1 83 ? -13.413 7.146 -23.437 1.00 50.47 83 GLU A O 1
ATOM 692 N N . LYS A 1 84 ? -12.236 7.376 -21.541 1.00 45.56 84 LYS A N 1
ATOM 693 C CA . LYS A 1 84 ? -11.881 5.951 -21.404 1.00 45.56 84 LYS A CA 1
ATOM 694 C C . LYS A 1 84 ? -12.830 5.16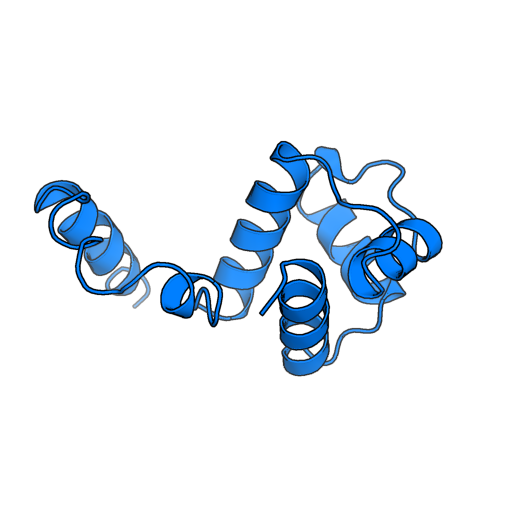5 -20.505 1.00 45.56 84 LYS A C 1
ATOM 696 O O . LYS A 1 84 ? -12.928 3.945 -20.645 1.00 45.56 84 LYS A O 1
ATOM 701 N N . LEU A 1 85 ? -13.531 5.827 -19.589 1.00 53.50 85 LEU A N 1
ATOM 702 C CA . LEU A 1 85 ? -14.578 5.220 -18.778 1.00 53.50 85 LEU A CA 1
ATOM 703 C C . LEU A 1 85 ? -15.930 5.485 -19.431 1.00 53.50 85 LEU A C 1
ATOM 705 O O . LEU A 1 85 ? -16.393 6.616 -19.507 1.00 53.50 85 LEU A O 1
ATOM 709 N N . SER A 1 86 ? -16.602 4.420 -19.871 1.00 59.47 86 SER A N 1
ATOM 710 C CA . SER A 1 86 ? -17.971 4.545 -20.371 1.00 59.47 86 SER A CA 1
ATOM 711 C C . SER A 1 86 ? -18.884 5.184 -19.309 1.00 59.47 86 SER A C 1
ATOM 713 O O . SER A 1 86 ? -18.649 4.998 -18.107 1.00 59.47 86 SER A O 1
ATOM 715 N N . PRO A 1 87 ? -19.985 5.849 -19.705 1.00 56.06 87 PRO A N 1
ATOM 716 C CA . PRO A 1 87 ? -20.961 6.394 -18.757 1.00 56.06 87 PRO A CA 1
ATOM 717 C C . PRO A 1 87 ? -21.452 5.363 -17.723 1.00 56.06 87 PRO A C 1
ATOM 719 O O . PRO A 1 87 ? -21.761 5.708 -16.583 1.00 56.06 87 PRO A O 1
ATOM 722 N N . ALA A 1 88 ? -21.464 4.075 -18.086 1.00 54.97 88 ALA A N 1
ATOM 723 C CA . ALA A 1 88 ? -21.769 2.969 -17.181 1.00 54.97 88 ALA A CA 1
ATOM 724 C C . ALA A 1 88 ? -20.667 2.729 -16.130 1.00 54.97 88 ALA A C 1
ATOM 726 O O . ALA A 1 88 ? -20.980 2.500 -14.961 1.00 54.97 88 ALA A O 1
ATOM 727 N N . GLY A 1 89 ? -19.390 2.810 -16.519 1.00 57.44 89 GLY A N 1
ATOM 728 C CA . GLY A 1 89 ? -18.248 2.719 -15.604 1.00 57.44 89 GLY A CA 1
ATOM 729 C C . GLY A 1 89 ? -18.233 3.863 -14.592 1.00 57.44 89 GLY A C 1
ATOM 730 O O . GLY A 1 89 ? -18.085 3.623 -13.394 1.00 57.44 89 GLY A O 1
ATOM 731 N N . MET A 1 90 ? -18.515 5.083 -15.058 1.00 65.62 90 MET A N 1
ATOM 732 C CA . MET A 1 90 ? -18.617 6.261 -14.194 1.00 65.62 90 MET A CA 1
ATOM 733 C C . MET A 1 90 ? -19.808 6.161 -13.229 1.00 65.62 90 MET A C 1
ATOM 735 O O . MET A 1 90 ? -19.674 6.410 -12.033 1.00 65.62 90 MET A O 1
ATOM 739 N N . LYS A 1 91 ? -20.970 5.695 -13.707 1.00 55.44 91 LYS A N 1
ATOM 740 C CA . LYS A 1 91 ? -22.154 5.471 -12.863 1.00 55.44 91 LYS A CA 1
ATOM 741 C C . LYS A 1 91 ? -21.941 4.369 -11.819 1.00 55.44 91 LYS A C 1
ATOM 743 O O . LYS A 1 91 ? -22.509 4.460 -10.737 1.00 55.44 91 LYS A O 1
ATOM 748 N N . LYS A 1 92 ? -21.123 3.351 -12.107 1.00 59.38 92 LYS A N 1
ATOM 749 C CA . LYS A 1 92 ? -20.775 2.287 -11.149 1.00 59.38 92 LYS A CA 1
ATOM 750 C C . LYS A 1 92 ? -19.815 2.787 -10.064 1.00 59.38 92 LYS A C 1
ATOM 752 O O . LYS A 1 92 ? -20.019 2.479 -8.895 1.00 59.38 92 LYS A O 1
ATOM 757 N N . LEU A 1 93 ? -18.834 3.611 -10.441 1.00 55.44 93 LEU A N 1
ATOM 758 C CA . LEU A 1 93 ? -17.944 4.303 -9.501 1.00 55.44 93 LEU A CA 1
ATOM 759 C C . LEU A 1 93 ? -18.727 5.232 -8.564 1.00 55.44 93 LEU A C 1
ATOM 761 O O . LEU A 1 93 ? -18.587 5.141 -7.350 1.00 55.44 93 LEU A O 1
ATOM 765 N N . LEU A 1 94 ? -19.611 6.069 -9.116 1.00 54.91 94 LEU A N 1
ATOM 766 C CA . LEU A 1 94 ? -20.408 7.025 -8.339 1.00 54.91 94 LEU A CA 1
ATOM 767 C C . LEU A 1 94 ? -21.568 6.370 -7.567 1.00 54.91 94 LEU A C 1
ATOM 769 O O . LEU A 1 94 ? -21.944 6.839 -6.495 1.00 54.91 94 LEU A O 1
ATOM 773 N N . GLY A 1 95 ? -22.144 5.286 -8.091 1.00 46.66 95 GLY A N 1
ATOM 774 C CA . GLY A 1 95 ? -23.241 4.549 -7.457 1.00 46.66 95 GLY A CA 1
ATOM 775 C C . GLY A 1 95 ? -22.813 3.798 -6.197 1.00 46.66 95 GLY A C 1
ATOM 776 O O . GLY A 1 95 ? -23.579 3.736 -5.241 1.00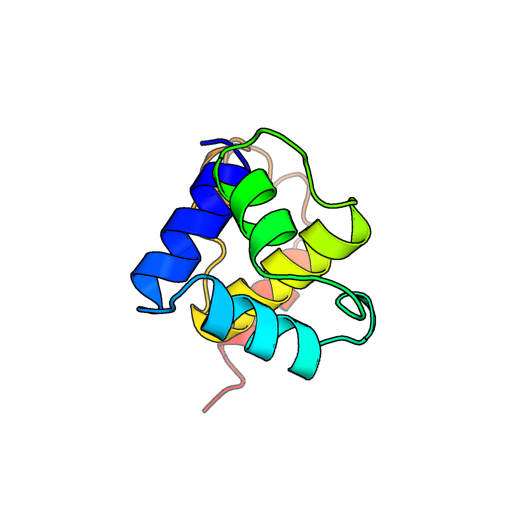 46.66 95 GLY A O 1
ATOM 777 N N . ASN A 1 96 ? -21.574 3.303 -6.151 1.00 52.22 96 ASN A N 1
ATOM 778 C CA . ASN A 1 96 ? -21.036 2.639 -4.961 1.00 52.22 96 ASN A CA 1
ATOM 779 C C . ASN A 1 96 ? -20.804 3.609 -3.789 1.00 52.22 96 ASN A C 1
ATOM 781 O O . ASN A 1 96 ? -20.883 3.189 -2.640 1.00 52.22 96 ASN A O 1
ATOM 785 N N . ILE A 1 97 ? -20.601 4.903 -4.064 1.00 46.66 97 ILE A N 1
ATOM 786 C CA . ILE A 1 97 ? -20.415 5.947 -3.040 1.00 46.66 97 ILE A CA 1
ATOM 787 C C . ILE A 1 97 ? -21.742 6.293 -2.335 1.00 46.66 97 ILE A C 1
ATOM 789 O O . ILE A 1 97 ? -21.738 6.737 -1.192 1.00 46.66 97 ILE A O 1
ATOM 793 N N . ARG A 1 98 ? -22.896 6.074 -2.983 1.00 41.09 98 ARG A N 1
ATOM 794 C CA . ARG A 1 98 ? -24.222 6.408 -2.424 1.00 41.09 98 ARG A CA 1
ATOM 795 C C . ARG A 1 98 ? -24.907 5.285 -1.641 1.00 41.09 98 ARG A C 1
ATOM 797 O O . ARG A 1 98 ? -25.925 5.556 -1.021 1.00 41.09 98 ARG A O 1
ATOM 804 N N . ASN A 1 99 ? -24.375 4.063 -1.646 1.00 40.06 99 ASN A N 1
ATOM 805 C CA . ASN A 1 99 ? -25.024 2.900 -1.021 1.00 40.06 99 ASN A CA 1
ATOM 806 C C . ASN A 1 99 ? -24.511 2.569 0.397 1.00 40.06 99 ASN A C 1
ATOM 808 O O . ASN A 1 99 ? -24.730 1.460 0.874 1.00 40.06 99 ASN A O 1
ATOM 812 N N . TRP A 1 100 ? -23.832 3.505 1.065 1.00 39.38 100 TRP A N 1
ATOM 813 C CA . TRP A 1 100 ? -23.382 3.376 2.460 1.00 39.38 100 TRP A CA 1
ATOM 814 C C . TRP A 1 100 ? -24.108 4.385 3.360 1.00 39.38 100 TRP A C 1
ATOM 816 O O . TRP A 1 100 ? -23.483 5.217 4.017 1.00 39.38 100 TRP A O 1
ATOM 826 N N . SER A 1 101 ? -25.441 4.336 3.354 1.00 36.50 101 SER A N 1
ATOM 827 C CA . SER A 1 101 ? -26.297 5.042 4.315 1.00 36.50 101 SER A CA 1
ATOM 828 C C . SER A 1 101 ? -27.245 4.064 4.979 1.00 36.50 101 SER A C 1
ATOM 830 O O . SER A 1 101 ? -27.967 3.394 4.203 1.00 36.50 101 SER A O 1
#

Radius of gyration: 14.98 Å; C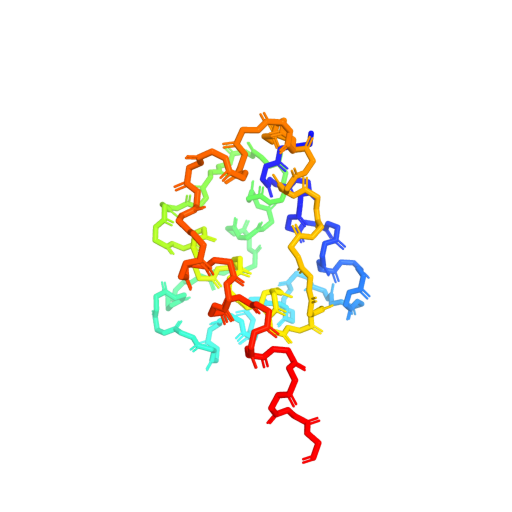α contacts (8 Å, |Δi|>4): 65; chains: 1; bounding box: 41×29×34 Å

Solvent-accessible surface area (backbone atoms only — not comparable to full-atom values): 6057 Å² total; per-residue (Å²): 134,55,73,24,53,46,55,48,49,54,34,54,74,69,70,43,52,66,57,56,48,43,55,50,46,39,75,72,37,74,87,36,63,90,62,48,49,69,60,52,52,32,24,47,71,58,77,45,77,72,56,71,71,55,49,54,51,53,51,49,52,46,27,70,76,65,76,45,65,84,64,66,62,75,74,48,60,70,81,56,52,70,80,70,40,52,75,67,54,52,48,52,61,57,50,62,71,68,73,82,121